Protein 2A08 (pdb70)

Organism: Saccharomyces cerevisiae (strain ATCC 204508 / S288c) (NCBI:txid559292)

Foldseek 3Di:
DFWKWFFCAFDCQPDPFGDGDGGGFIWTFPADDPDQADWTWTDGPHDIGTDRNVRIGID/DKKFFQAFDCQPDPFGDGDHHGWIWAFPFDDPDQQDWGWTDTPHDIGIDRSVRIGGD

Radius of gyration: 14.06 Å; Cα contacts (8 Å, |Δi|>4): 293; chains: 2; bounding box: 42×25×24 Å

Secondary structure (DSSP, 8-state):
---EEEESS-B---STTBPPB-TT-EEEEEE--S-TTSEEEEEETTEEEEEEGGGEEE-/-EEEESS-B---STTBPPB-TT-EEEEEE--S-TTSEEEEEETTEEEEEEGGGEEE-

Nearest PDB structures (foldseek):
  2a08-assembly1_A  TM=1.017E+00  e=2.677E-10  Saccharomyces cerevisiae
  2a08-assembly2_B  TM=9.902E-01  e=2.282E-08  Saccharomyces cerevisiae
  1oot-assembly1_A  TM=9.936E-01  e=1.336E-07  Saccharomyces cerevisiae
  1ssh-assembly1_A  TM=9.783E-01  e=2.802E-07  Saccharomyces cerevisiae
  2d8h-assembly1_A  TM=9.657E-01  e=4.844E-06  Homo sapiens

Structure (mmCIF, N/CA/C/O backbone):
data_2A08
#
_entry.id   2A08
#
_cell.length_a   66.830
_cell.length_b   66.830
_cell.length_c   52.680
_cell.angle_alpha   90.00
_cell.angle_beta   90.00
_cell.angle_gamma   120.00
#
_symmetry.space_group_name_H-M   'P 64'
#
loop_
_entity.id
_entity.type
_entity.pdbx_description
1 polymer 'Hypothetical 41.8 kDa protein in SPO13-ARG4 intergenic region'
2 water water
#
loop_
_atom_site.group_PDB
_atom_site.id
_atom_site.type_symbol
_atom_site.label_atom_id
_atom_site.label_alt_id
_atom_site.label_comp_id
_atom_site.label_asym_id
_atom_site.label_entity_id
_atom_site.label_seq_id
_atom_site.pdbx_PDB_ins_code
_atom_site.Cartn_x
_atom_site.Cartn_y
_atom_site.Cartn_z
_atom_site.occupancy
_atom_site.B_iso_or_equiv
_atom_site.auth_seq_id
_atom_site.auth_comp_id
_atom_site.auth_asym_id
_atom_site.auth_atom_id
_atom_site.pdbx_PDB_model_num
ATOM 1 N N . ALA A 1 2 ? 20.360 27.790 -13.196 1.00 25.27 4 ALA A N 1
ATOM 2 C CA . ALA A 1 2 ? 20.337 26.313 -13.046 1.00 23.01 4 ALA A CA 1
ATOM 3 C C . ALA A 1 2 ? 20.625 25.955 -11.594 1.00 20.52 4 ALA A C 1
ATOM 4 O O . ALA A 1 2 ? 20.761 26.853 -10.736 1.00 22.35 4 ALA A O 1
ATOM 6 N N . MET A 1 3 ? 20.706 24.659 -11.295 1.00 17.30 5 MET A N 1
ATOM 7 C CA . MET A 1 3 ? 20.964 24.237 -9.916 1.00 15.76 5 MET A CA 1
ATOM 8 C C . MET A 1 3 ? 22.363 24.636 -9.405 1.00 11.90 5 MET A C 1
ATOM 9 O O . MET A 1 3 ? 23.362 24.633 -10.159 1.00 11.43 5 MET A O 1
ATOM 14 N N . ALA A 1 4 ? 22.416 24.949 -8.119 1.00 9.34 6 ALA A N 1
ATOM 15 C CA . ALA A 1 4 ? 23.666 25.145 -7.421 1.00 8.97 6 ALA A CA 1
ATOM 16 C C . ALA A 1 4 ? 24.459 23.859 -7.396 1.00 10.35 6 ALA A C 1
ATOM 17 O O . ALA A 1 4 ? 23.903 22.758 -7.409 1.00 9.06 6 ALA A O 1
ATOM 19 N N . THR A 1 5 ? 25.774 24.028 -7.399 1.00 8.96 7 THR A N 1
ATOM 20 C CA . THR A 1 5 ? 26.702 22.922 -7.238 1.00 8.20 7 THR A CA 1
ATOM 21 C C . THR A 1 5 ? 27.740 23.331 -6.207 1.00 7.75 7 THR A C 1
ATOM 22 O O . THR A 1 5 ? 27.982 24.509 -5.973 1.00 8.35 7 THR A O 1
ATOM 26 N N . ALA A 1 6 ? 28.364 22.319 -5.619 1.00 7.79 8 ALA A N 1
ATOM 27 C CA . ALA A 1 6 ? 29.315 22.487 -4.539 1.00 9.75 8 ALA A CA 1
ATOM 28 C C . ALA A 1 6 ? 30.404 21.442 -4.610 1.00 9.85 8 ALA A C 1
ATOM 29 O O . ALA A 1 6 ? 30.187 20.302 -5.027 1.00 12.26 8 ALA A O 1
ATOM 31 N N . VAL A 1 7 ? 31.592 21.810 -4.145 1.00 6.81 9 VAL A N 1
ATOM 32 C CA . VAL A 1 7 ? 32.718 20.900 -4.091 1.00 9.38 9 VAL A CA 1
ATOM 33 C C . VAL A 1 7 ? 32.828 20.372 -2.686 1.00 8.17 9 VAL A C 1
ATOM 34 O O . VAL A 1 7 ? 32.750 21.134 -1.724 1.00 8.89 9 VAL A O 1
ATOM 38 N N . ALA A 1 8 ? 32.956 19.050 -2.567 1.00 9.11 10 ALA A N 1
ATOM 39 C CA . ALA A 1 8 ? 33.146 18.404 -1.269 1.00 8.61 10 ALA A CA 1
ATOM 40 C C . ALA A 1 8 ? 34.527 18.734 -0.705 1.00 10.09 10 ALA A C 1
ATOM 41 O O . ALA A 1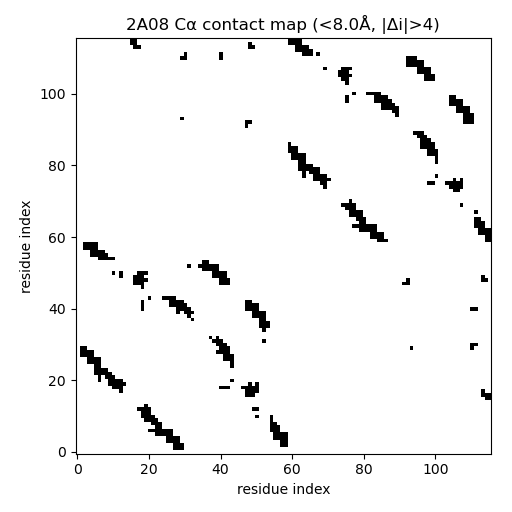 8 ? 35.578 18.536 -1.340 1.00 9.66 10 ALA A O 1
ATOM 43 N N . LEU A 1 9 ? 34.510 19.228 0.518 1.00 8.66 11 LEU A N 1
ATOM 44 C CA . LEU A 1 9 ? 35.730 19.563 1.242 1.00 9.41 11 LEU A CA 1
ATOM 45 C C . LEU A 1 9 ? 36.269 18.360 2.039 1.00 9.10 11 LEU A C 1
ATOM 46 O O . LEU A 1 9 ? 37.438 18.347 2.408 1.00 9.73 11 LEU A O 1
ATOM 51 N N . TYR A 1 10 ? 35.401 17.395 2.332 1.00 9.05 12 TYR A N 1
ATOM 52 C CA . TYR A 1 10 ? 35.730 16.200 3.135 1.00 9.21 12 TYR A CA 1
ATOM 53 C C . TYR A 1 10 ? 34.979 14.995 2.571 1.00 9.56 12 TYR A C 1
ATOM 54 O O . TYR A 1 10 ? 33.996 15.156 1.858 1.00 10.36 12 TYR A O 1
ATOM 63 N N . ASN A 1 11 ? 35.414 13.799 2.912 1.00 10.71 13 ASN A N 1
ATOM 64 C CA . ASN A 1 11 ? 34.618 12.609 2.665 1.00 10.45 13 ASN A CA 1
ATOM 65 C C . ASN A 1 11 ? 33.409 12.617 3.600 1.00 10.11 13 ASN A C 1
ATOM 66 O O . ASN A 1 11 ? 33.453 13.185 4.713 1.00 9.12 13 ASN A O 1
ATOM 71 N N . PHE A 1 12 ? 32.341 11.959 3.167 1.00 8.87 14 PHE A N 1
ATOM 72 C CA . PHE A 1 12 ? 31.194 11.670 4.022 1.00 8.57 14 PHE A CA 1
ATOM 73 C C . PHE A 1 12 ? 30.697 10.276 3.680 1.00 8.77 14 PHE A C 1
ATOM 74 O O . PHE A 1 12 ? 30.352 9.997 2.514 1.00 10.08 14 PHE A O 1
ATOM 82 N N . ALA A 1 13 ? 30.642 9.396 4.662 1.00 7.19 15 ALA A N 1
ATOM 83 C CA . ALA A 1 13 ? 30.281 8.003 4.419 1.00 9.35 15 ALA A CA 1
ATOM 84 C C . ALA A 1 13 ? 28.790 7.774 4.128 1.00 10.51 15 ALA A C 1
ATOM 85 O O . ALA A 1 13 ? 28.415 6.717 3.583 1.00 10.32 15 ALA A O 1
ATOM 87 N N . GLY A 1 14 ? 27.935 8.732 4.487 1.00 9.75 16 GLY A N 1
ATOM 88 C CA . GLY A 1 14 ? 26.510 8.600 4.195 1.00 11.16 16 GLY A CA 1
ATOM 89 C C . GLY A 1 14 ? 25.913 7.283 4.747 1.00 9.74 16 GLY A C 1
ATOM 90 O O . GLY A 1 14 ? 25.147 6.590 4.058 1.00 11.70 16 GLY A O 1
ATOM 91 N N . GLU A 1 15 ? 26.213 6.966 6.004 1.00 9.59 17 GLU A N 1
ATOM 92 C CA . GLU A 1 15 ? 25.924 5.677 6.591 1.00 11.21 17 GLU A CA 1
ATOM 93 C C . GLU A 1 15 ? 24.497 5.408 7.102 1.00 9.42 17 GLU A C 1
ATOM 94 O O . GLU A 1 15 ? 24.163 4.263 7.392 1.00 11.41 17 GLU A O 1
ATOM 100 N N . GLN A 1 16 ? 23.675 6.456 7.219 1.00 7.33 18 GLN A N 1
ATOM 101 C CA . GLN A 1 16 ? 22.288 6.326 7.723 1.00 6.64 18 GLN A CA 1
ATOM 102 C C . GLN A 1 16 ? 21.341 6.393 6.525 1.00 7.70 18 GLN A C 1
ATOM 103 O O . GLN A 1 16 ? 21.725 6.861 5.448 1.00 7.11 18 GLN A O 1
ATOM 109 N N . PRO A 1 17 ? 20.106 5.936 6.698 1.00 7.19 19 PRO A N 1
ATOM 110 C CA . PRO A 1 17 ? 19.136 6.018 5.608 1.00 7.33 19 PRO A CA 1
ATOM 111 C C . PRO A 1 17 ? 19.020 7.404 5.021 1.00 7.65 19 PRO A C 1
ATOM 112 O O . PRO A 1 17 ? 19.040 8.418 5.729 1.00 7.73 19 PRO A O 1
ATOM 116 N N . GLY A 1 18 ? 18.854 7.462 3.701 1.00 7.30 20 GLY A N 1
ATOM 117 C CA . GLY A 1 18 ? 18.622 8.733 3.071 1.00 7.69 20 GLY A CA 1
ATOM 118 C C . GLY A 1 18 ? 19.825 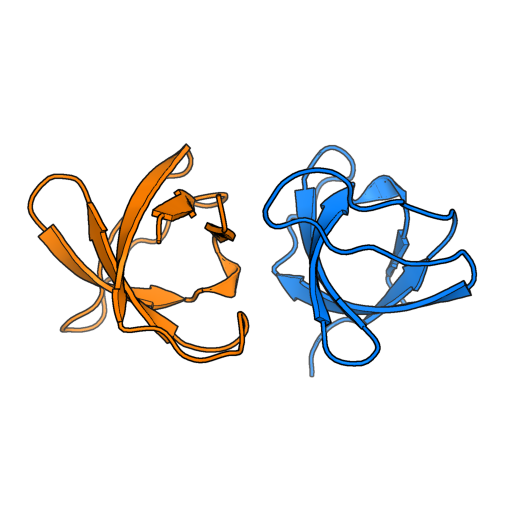9.606 2.894 1.00 8.77 20 GLY A C 1
ATOM 119 O O . GLY A 1 18 ? 19.688 10.713 2.405 1.00 9.59 20 GLY A O 1
ATOM 120 N N . ASP A 1 19 ? 21.006 9.144 3.296 1.00 8.14 21 ASP A N 1
ATOM 121 C CA . ASP A 1 19 ? 22.207 9.953 3.190 1.00 8.24 21 ASP A CA 1
ATOM 122 C C . ASP A 1 19 ? 22.856 9.838 1.817 1.00 8.90 21 ASP A C 1
ATOM 123 O O . ASP A 1 19 ? 22.736 8.794 1.146 1.00 10.03 21 ASP A O 1
ATOM 128 N N . LEU A 1 20 ? 23.558 10.910 1.438 1.00 9.56 22 LEU A N 1
ATOM 129 C CA . LEU A 1 20 ? 24.423 10.899 0.257 1.00 9.40 22 LEU A CA 1
ATOM 130 C C . LEU A 1 20 ? 25.874 10.718 0.647 1.00 10.70 22 LEU A C 1
ATOM 131 O O . LEU A 1 20 ? 26.426 11.516 1.413 1.00 13.28 22 LEU A O 1
ATOM 136 N N . ALA A 1 21 ? 26.501 9.679 0.137 1.00 8.86 23 ALA A N 1
ATOM 137 C CA . ALA A 1 21 ? 27.920 9.441 0.341 1.00 8.50 23 ALA A CA 1
ATOM 138 C C . ALA A 1 21 ? 28.699 10.170 -0.724 1.00 8.99 23 ALA A C 1
ATOM 139 O O . ALA A 1 21 ? 28.268 10.240 -1.878 1.00 10.20 23 ALA A O 1
ATOM 141 N N . PHE A 1 22 ? 29.853 10.693 -0.357 1.00 8.94 24 PHE A N 1
ATOM 142 C CA . PHE A 1 22 ? 30.758 11.301 -1.334 1.00 9.47 24 PHE A CA 1
ATOM 143 C C . PHE A 1 22 ? 32.181 11.340 -0.807 1.00 9.14 24 PHE A C 1
ATOM 144 O O . PHE A 1 22 ? 32.418 11.030 0.377 1.00 8.85 24 PHE A O 1
ATOM 152 N N . LYS A 1 23 ? 33.113 11.666 -1.704 1.00 9.13 25 LYS A N 1
ATOM 153 C CA . LYS A 1 23 ? 34.536 11.823 -1.401 1.00 9.32 25 LYS A CA 1
ATOM 154 C C . LYS A 1 23 ? 34.965 13.260 -1.604 1.00 9.77 25 LYS A C 1
ATOM 155 O O . LYS A 1 23 ? 34.410 13.973 -2.449 1.00 8.92 25 LYS A O 1
ATOM 161 N N . LYS A 1 24 ? 35.953 13.686 -0.815 1.00 8.19 26 LYS A N 1
ATOM 162 C CA . LYS A 1 24 ? 36.617 14.986 -1.006 1.00 9.70 26 LYS A CA 1
ATOM 163 C C . LYS A 1 24 ? 36.885 15.243 -2.491 1.00 8.59 26 LYS A C 1
ATOM 164 O O . LYS A 1 24 ? 37.410 14.376 -3.177 1.00 9.32 26 LYS A O 1
ATOM 170 N N . GLY A 1 25 ? 36.435 16.398 -2.985 1.00 8.75 27 GLY A N 1
ATOM 171 C CA . GLY A 1 25 ? 36.709 16.827 -4.352 1.00 10.67 27 GLY A CA 1
ATOM 172 C C . GLY A 1 25 ? 35.567 16.492 -5.302 1.00 11.43 27 GLY A C 1
ATOM 173 O O . GLY A 1 25 ? 35.526 17.009 -6.411 1.00 11.83 27 GLY A O 1
ATOM 174 N N . ASP A 1 26 ? 34.627 15.637 -4.882 1.00 8.75 28 ASP A N 1
ATOM 175 C CA . ASP A 1 26 ? 33.442 15.382 -5.713 1.00 7.73 28 ASP A CA 1
ATOM 176 C C . ASP A 1 26 ? 32.622 16.662 -5.873 1.00 7.17 28 ASP A C 1
ATOM 177 O O . ASP A 1 26 ? 3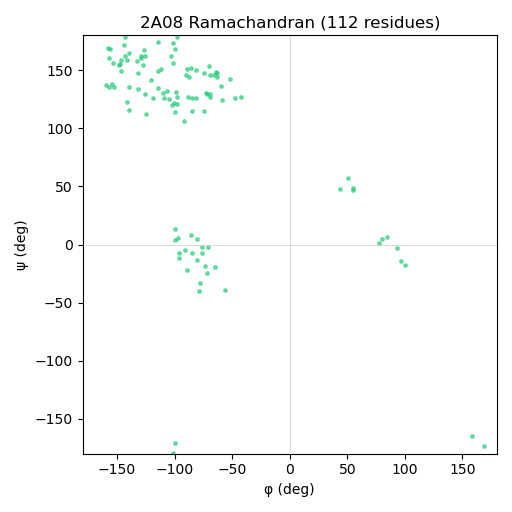2.571 17.508 -4.981 1.00 8.26 28 ASP A O 1
ATOM 182 N N . VAL A 1 27 ? 31.987 16.795 -7.026 1.00 7.43 29 VAL A N 1
ATOM 183 C CA . VAL A 1 27 ? 31.100 17.910 -7.313 1.00 7.48 29 VAL A CA 1
ATOM 184 C C . VAL A 1 27 ? 29.659 17.428 -7.098 1.00 7.93 29 VAL A C 1
ATOM 185 O O . VAL A 1 27 ? 29.168 16.555 -7.807 1.00 9.18 29 VAL A O 1
ATOM 189 N N . ILE A 1 28 ? 29.013 18.012 -6.090 1.00 8.51 30 ILE A N 1
ATOM 190 C CA . ILE A 1 28 ? 27.659 17.670 -5.634 1.00 9.20 30 ILE A CA 1
ATOM 191 C C . ILE A 1 28 ? 26.677 18.681 -6.258 1.00 11.10 30 ILE A C 1
ATOM 192 O O . ILE A 1 28 ? 26.854 19.878 -6.132 1.00 9.94 30 ILE A O 1
ATOM 197 N N . THR A 1 29 ? 25.651 18.173 -6.923 1.00 10.37 31 THR A N 1
ATOM 198 C CA . THR A 1 29 ? 24.566 18.996 -7.394 1.00 9.65 31 THR A CA 1
ATOM 199 C C . THR A 1 29 ? 23.627 19.209 -6.219 1.00 11.40 31 THR A C 1
ATOM 200 O O . THR A 1 29 ? 23.224 18.236 -5.596 1.00 10.21 31 THR A O 1
ATOM 204 N N . ILE A 1 30 ? 23.306 20.453 -5.888 1.00 9.91 32 ILE A N 1
ATOM 205 C CA . ILE A 1 30 ? 22.409 20.750 -4.803 1.00 8.41 32 ILE A CA 1
ATOM 206 C C . ILE A 1 30 ? 20.952 20.702 -5.273 1.00 8.75 32 ILE A C 1
ATOM 207 O O . ILE A 1 30 ? 20.546 21.488 -6.119 1.00 12.23 32 ILE A O 1
ATOM 212 N N . LEU A 1 31 ? 20.198 19.748 -4.748 1.00 6.91 33 LEU A N 1
ATOM 213 C CA . LEU A 1 31 ? 18.763 19.642 -5.023 1.00 8.93 33 LEU A CA 1
ATOM 214 C C . LEU A 1 31 ? 17.970 20.649 -4.177 1.00 8.84 33 LEU A C 1
ATOM 215 O O . LEU A 1 31 ? 17.033 21.284 -4.675 1.00 10.97 33 LEU A O 1
ATOM 220 N N . LYS A 1 32 ? 18.378 20.801 -2.916 1.00 9.66 34 LYS A N 1
ATOM 221 C CA . LYS A 1 32 ? 17.771 21.779 -2.010 1.00 8.33 34 LYS A CA 1
ATOM 222 C C . LYS A 1 32 ? 18.729 22.073 -0.881 1.00 9.76 34 LYS A C 1
ATOM 223 O O . LYS A 1 32 ? 19.352 21.173 -0.356 1.00 9.66 34 LYS A O 1
ATOM 229 N N . LYS A 1 33 ? 18.857 23.351 -0.516 1.00 8.80 35 LYS A N 1
ATOM 230 C CA . LYS A 1 33 ? 19.669 23.752 0.628 1.00 9.63 35 LYS A CA 1
ATOM 231 C C . LYS A 1 33 ? 18.951 24.835 1.391 1.00 9.54 35 LYS A C 1
ATOM 232 O O . LYS A 1 33 ? 18.043 25.479 0.880 1.00 10.88 35 LYS A O 1
ATOM 238 N N . SER A 1 34 ? 19.421 25.053 2.614 1.00 9.08 36 SER A N 1
ATOM 239 C CA . SER A 1 34 ? 19.010 26.142 3.478 1.00 8.18 36 SER A CA 1
ATOM 240 C C . SER A 1 34 ? 20.100 27.192 3.339 1.00 7.43 36 SER A C 1
ATOM 241 O O . SER A 1 34 ? 20.987 27.069 2.511 1.00 8.94 36 SER A O 1
ATOM 244 N N . ASP A 1 35 ? 20.016 28.199 4.190 1.00 10.13 37 ASP A N 1
ATOM 245 C CA . ASP A 1 35 ? 21.008 29.261 4.261 1.00 10.35 37 ASP A CA 1
ATOM 246 C C . ASP A 1 35 ? 22.049 29.048 5.367 1.00 9.62 37 ASP A C 1
ATOM 247 O O . ASP A 1 35 ? 22.849 29.949 5.630 1.00 10.79 37 ASP A O 1
ATOM 252 N N . SER A 1 36 ? 22.012 27.901 6.038 1.00 10.04 38 SER A N 1
ATOM 253 C CA . SER A 1 36 ? 22.818 27.649 7.239 1.00 9.42 38 SER A CA 1
ATOM 254 C C . SER A 1 36 ? 23.758 26.458 7.102 1.00 9.97 38 SER A C 1
ATOM 255 O O . SER A 1 36 ? 23.424 25.410 6.556 1.00 10.27 38 SER A O 1
ATOM 258 N N . GLN A 1 37 ? 24.937 26.641 7.673 1.00 9.87 39 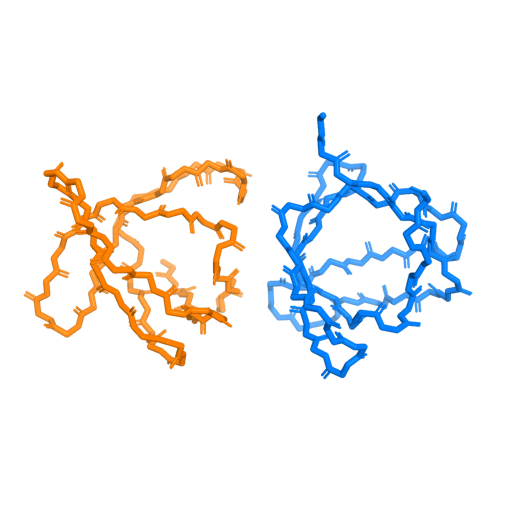GLN A N 1
ATOM 259 C CA . GLN A 1 37 ? 25.988 25.621 7.688 1.00 10.99 39 GLN A CA 1
ATOM 260 C C . GLN A 1 37 ? 25.740 24.495 8.689 1.00 10.76 39 GLN A C 1
ATOM 261 O O . GLN A 1 37 ? 26.459 23.497 8.694 1.00 11.01 39 GLN A O 1
ATOM 267 N N . ASN A 1 38 ? 24.714 24.643 9.522 1.00 11.10 40 ASN A N 1
ATOM 268 C CA . ASN A 1 38 ? 24.434 23.693 10.586 1.00 11.80 40 ASN A CA 1
ATOM 269 C C . ASN A 1 38 ? 23.334 22.731 10.201 1.00 12.85 40 ASN A C 1
ATOM 270 O O . ASN A 1 38 ? 22.907 21.913 11.020 1.00 15.85 40 ASN A O 1
ATOM 275 N N . ASP A 1 39 ? 22.858 22.842 8.965 1.00 9.62 41 ASP A N 1
ATOM 276 C CA . ASP A 1 39 ? 21.745 22.054 8.491 1.00 10.51 41 ASP A CA 1
ATOM 277 C C . ASP A 1 39 ? 22.169 20.878 7.621 1.00 10.95 41 ASP A C 1
ATOM 278 O O . ASP A 1 39 ? 23.328 20.756 7.229 1.00 9.67 41 ASP A O 1
ATOM 283 N N . TRP A 1 40 ? 21.188 20.058 7.276 1.00 9.56 42 TRP A N 1
ATOM 284 C CA . TRP A 1 40 ? 21.372 18.946 6.351 1.00 10.83 42 TRP A CA 1
ATOM 285 C C . TRP A 1 40 ? 20.819 19.348 5.010 1.00 10.04 42 TRP A C 1
ATOM 286 O O . TRP A 1 40 ? 19.645 19.598 4.914 1.00 11.35 42 TRP A O 1
ATOM 297 N N . TRP A 1 41 ? 21.658 19.348 3.980 1.00 10.91 43 TRP A N 1
ATOM 298 C CA . TRP A 1 41 ? 21.264 19.747 2.639 1.00 10.12 43 TRP A CA 1
ATOM 299 C C . TRP A 1 41 ? 21.003 18.508 1.800 1.00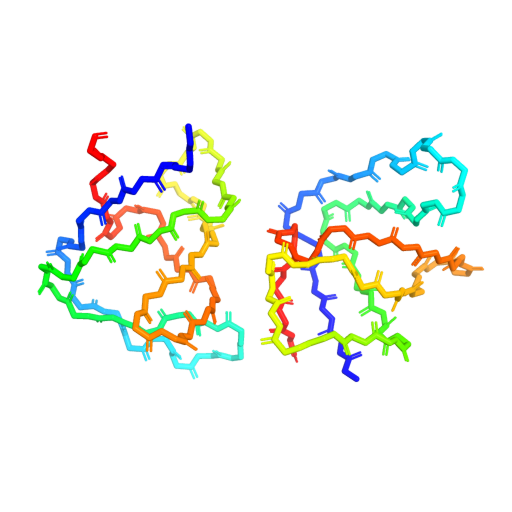 10.69 43 TRP A C 1
ATOM 300 O O . TRP A 1 41 ? 21.400 17.429 2.215 1.00 10.96 43 TRP A O 1
ATOM 311 N N . THR A 1 42 ? 20.405 18.675 0.627 1.00 10.12 44 THR A N 1
ATOM 312 C CA . THR A 1 42 ? 20.043 17.561 -0.246 1.00 10.30 44 THR A CA 1
ATOM 313 C C . THR A 1 42 ? 20.767 17.659 -1.571 1.00 10.46 44 THR A C 1
ATOM 314 O O . THR A 1 42 ? 20.685 18.667 -2.256 1.00 10.68 44 THR A O 1
ATOM 318 N N . GLY A 1 43 ? 21.465 16.589 -1.953 1.00 9.26 45 GLY A N 1
ATOM 319 C CA . GLY A 1 43 ? 22.262 16.606 -3.169 1.00 9.12 45 GLY A CA 1
ATOM 320 C C . GLY A 1 43 ? 22.274 15.331 -3.953 1.00 8.83 45 GLY A C 1
ATOM 321 O O . GLY A 1 43 ? 21.661 14.322 -3.595 1.00 9.63 45 GLY A O 1
ATOM 322 N N . ARG A 1 44 ? 22.986 15.412 -5.072 1.00 8.45 46 ARG A N 1
A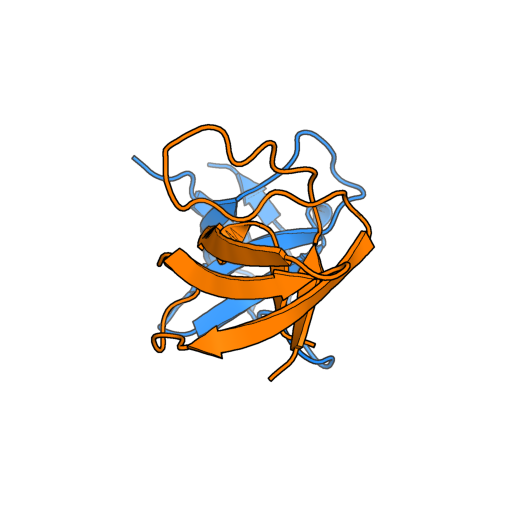TOM 323 C CA . ARG A 1 44 ? 23.112 14.321 -6.042 1.00 10.19 46 ARG A CA 1
ATOM 324 C C . ARG A 1 44 ? 24.554 14.271 -6.531 1.00 9.44 46 ARG A C 1
ATOM 325 O O . ARG A 1 44 ? 25.095 15.303 -6.858 1.00 9.93 46 ARG A O 1
ATOM 333 N N . THR A 1 45 ? 25.174 13.104 -6.623 1.00 10.20 47 THR A N 1
ATOM 334 C CA . THR A 1 45 ? 26.459 12.999 -7.315 1.00 12.51 47 THR A CA 1
ATOM 335 C C . THR A 1 45 ? 26.628 11.567 -7.828 1.00 12.61 47 THR A C 1
ATOM 336 O O . THR A 1 45 ? 26.236 10.639 -7.150 1.00 13.63 47 THR A O 1
ATOM 340 N N . ASN A 1 46 ? 27.126 11.449 -9.053 1.00 14.80 48 ASN A N 1
ATOM 341 C CA . ASN A 1 46 ? 27.329 10.164 -9.742 1.00 17.06 48 ASN A CA 1
ATOM 342 C C . ASN A 1 46 ? 26.139 9.171 -9.585 1.00 18.43 48 ASN A C 1
ATOM 343 O O . ASN A 1 46 ? 26.327 7.992 -9.265 1.00 21.74 48 ASN A O 1
ATOM 352 N N . GLY A 1 47 ? 24.920 9.674 -9.802 1.00 17.78 49 GLY A N 1
ATOM 353 C CA . GLY A 1 47 ? 23.716 8.860 -9.881 1.00 18.59 49 GLY A CA 1
ATOM 354 C C . GLY A 1 47 ? 23.012 8.482 -8.585 1.00 18.28 49 GLY A C 1
ATOM 355 O O . GLY A 1 47 ? 22.049 7.699 -8.588 1.00 18.08 49 GLY A O 1
ATOM 356 N N . LYS A 1 48 ? 23.483 9.037 -7.473 1.00 15.77 50 LYS A N 1
ATOM 357 C CA . LYS A 1 48 ? 22.807 8.836 -6.204 1.00 16.65 50 LYS A CA 1
ATOM 358 C C . LYS A 1 48 ? 22.483 10.145 -5.542 1.00 15.72 50 LYS A C 1
ATOM 359 O O . LYS A 1 48 ? 23.039 11.166 -5.890 1.00 13.63 50 LYS A O 1
ATOM 365 N N . GLU A 1 49 ? 21.559 10.085 -4.590 1.00 13.75 51 GLU A N 1
ATOM 366 C CA . GLU A 1 49 ? 21.036 11.269 -3.954 1.00 13.75 51 GLU A CA 1
ATOM 367 C C . GLU A 1 49 ? 20.811 11.040 -2.496 1.00 13.09 51 GLU A C 1
ATOM 368 O O . GLU A 1 49 ? 20.692 9.898 -2.045 1.00 14.41 51 GLU A O 1
ATOM 374 N N . GLY A 1 50 ? 20.758 12.133 -1.758 1.00 10.48 52 GLY A N 1
ATOM 375 C CA . GLY A 1 50 ? 20.405 12.057 -0.364 1.00 10.76 52 GLY A CA 1
ATOM 376 C C . GLY A 1 50 ? 20.901 13.270 0.391 1.00 9.66 52 GLY A C 1
ATOM 377 O O . GLY A 1 50 ? 21.333 14.273 -0.204 1.00 10.23 52 GLY A O 1
ATOM 378 N N . ILE A 1 51 ? 20.919 13.170 1.708 1.00 9.47 53 ILE A N 1
ATOM 379 C CA . ILE A 1 51 ? 21.244 14.304 2.559 1.00 9.39 53 ILE A CA 1
ATOM 380 C C . ILE A 1 51 ? 22.677 14.226 3.067 1.00 9.21 53 ILE A C 1
ATOM 381 O O . ILE A 1 51 ? 23.271 13.128 3.114 1.00 8.59 53 ILE A O 1
ATOM 386 N N . PHE A 1 52 ? 23.233 15.380 3.413 1.00 9.39 54 PHE A N 1
ATOM 387 C CA . PHE A 1 52 ? 24.598 15.486 3.933 1.00 8.19 54 PHE A CA 1
ATOM 388 C C . PHE A 1 52 ? 24.762 16.754 4.744 1.00 9.32 54 PHE A C 1
ATOM 389 O O . PHE A 1 52 ? 23.956 17.684 4.618 1.00 10.35 54 PHE A O 1
ATOM 397 N N . PRO A 1 53 ? 25.778 16.833 5.598 1.00 8.36 55 PRO A N 1
ATOM 398 C CA . PRO A 1 53 ? 25.969 18.054 6.377 1.00 9.43 55 PRO A CA 1
ATOM 399 C C . PRO A 1 53 ? 26.489 19.219 5.518 1.00 10.03 55 PRO A C 1
ATOM 400 O O . PRO A 1 53 ? 27.492 19.071 4.812 1.00 9.77 55 PRO A O 1
ATOM 404 N N . ALA A 1 54 ? 25.827 20.370 5.639 1.00 9.65 56 ALA A N 1
ATOM 405 C CA . ALA A 1 54 ? 26.133 21.528 4.778 1.00 8.69 56 ALA A CA 1
ATOM 406 C C . ALA A 1 54 ? 27.593 21.960 4.827 1.00 10.17 56 ALA A C 1
ATOM 407 O O . ALA A 1 54 ? 28.137 22.363 3.804 1.00 9.84 56 ALA A O 1
ATOM 409 N N . ASN A 1 55 ? 28.222 21.925 6.002 1.00 9.79 57 ASN A N 1
ATOM 410 C CA . ASN A 1 55 ? 29.590 22.374 6.159 1.00 7.88 57 ASN A CA 1
ATOM 411 C C . ASN A 1 55 ? 30.651 21.468 5.517 1.00 7.03 57 ASN A C 1
ATOM 412 O O . ASN A 1 55 ? 31.827 21.791 5.531 1.00 9.68 57 ASN A O 1
ATOM 417 N N . TYR A 1 56 ? 30.225 20.353 4.930 1.00 8.05 58 TYR A N 1
ATOM 418 C CA . TYR A 1 56 ? 31.160 19.456 4.240 1.00 8.44 58 TYR A CA 1
ATOM 419 C C . TYR A 1 56 ? 31.437 19.875 2.797 1.00 10.09 58 TYR A C 1
ATOM 420 O O . TYR A 1 56 ? 32.265 19.239 2.127 1.00 9.08 58 TYR A O 1
ATOM 429 N N . VAL A 1 57 ? 30.704 20.872 2.311 1.00 8.72 59 VAL A N 1
ATOM 430 C CA . VAL A 1 57 ? 30.846 21.330 0.926 1.00 9.61 59 VAL A CA 1
ATOM 431 C C . VAL A 1 57 ? 31.041 22.837 0.853 1.00 10.02 59 VAL A C 1
ATOM 432 O O . VAL A 1 57 ? 30.738 23.565 1.786 1.00 9.59 59 VAL A O 1
ATOM 436 N N . ARG A 1 58 ? 31.533 23.299 -0.291 1.00 9.88 60 ARG A N 1
ATOM 437 C CA . ARG A 1 58 ? 31.670 24.724 -0.586 1.00 9.34 60 ARG A CA 1
ATOM 438 C C . ARG A 1 58 ? 30.928 24.988 -1.897 1.00 8.49 60 ARG A C 1
ATOM 439 O O . ARG A 1 58 ? 31.350 24.511 -2.955 1.00 8.94 60 ARG A O 1
ATOM 454 N N . VAL A 1 59 ? 29.831 25.722 -1.822 1.00 8.94 61 VAL A N 1
ATOM 455 C CA . VAL A 1 59 ? 29.071 26.110 -3.012 1.00 9.28 61 VAL A CA 1
ATOM 456 C C . VAL A 1 59 ? 29.961 26.936 -3.963 1.00 8.77 61 VAL A C 1
ATOM 457 O O . VAL A 1 59 ? 30.713 27.803 -3.542 1.00 7.89 61 VAL A O 1
ATOM 461 N N . SER A 1 60 ? 29.867 26.610 -5.257 1.00 7.37 62 SER A N 1
ATOM 462 C CA . SER A 1 60 ? 30.633 27.288 -6.288 1.00 7.23 62 SER A CA 1
ATOM 463 C C . SER A 1 60 ? 29.952 28.555 -6.808 1.00 8.93 62 SER A C 1
ATOM 464 O O . SER A 1 60 ? 28.777 28.530 -7.219 1.00 9.70 62 SER A O 1
ATOM 468 N N . ALA B 1 4 ? 7.582 2.994 1.651 1.00 17.37 6 ALA B N 1
ATOM 469 C CA . ALA B 1 4 ? 8.671 3.830 2.224 1.00 15.89 6 ALA B CA 1
ATOM 470 C C . ALA B 1 4 ? 8.118 5.017 3.041 1.00 15.70 6 ALA B C 1
ATOM 471 O O . ALA B 1 4 ? 6.933 5.378 2.943 1.00 15.16 6 ALA B O 1
ATOM 473 N N . THR B 1 5 ? 8.993 5.600 3.857 1.00 13.28 7 THR B N 1
ATOM 474 C CA . THR B 1 5 ? 8.696 6.795 4.634 1.00 12.67 7 THR B CA 1
ATOM 475 C C . THR B 1 5 ? 9.794 7.821 4.414 1.00 10.57 7 THR B C 1
ATOM 476 O O . THR B 1 5 ? 10.894 7.482 3.980 1.00 13.36 7 THR B O 1
ATOM 480 N N . ALA B 1 6 ? 9.461 9.067 4.729 1.00 10.69 8 ALA B N 1
ATOM 481 C CA . ALA B 1 6 ? 10.386 10.185 4.652 1.00 10.15 8 ALA B CA 1
ATOM 482 C C . ALA B 1 6 ? 10.059 11.217 5.733 1.00 10.21 8 ALA B C 1
ATOM 483 O O . ALA B 1 6 ? 8.915 11.293 6.234 1.00 10.58 8 ALA B O 1
ATOM 485 N N . VAL B 1 7 ? 11.060 11.992 6.132 1.00 10.04 9 VAL B N 1
ATOM 486 C CA . VAL B 1 7 ? 10.819 13.051 7.106 1.00 9.46 9 VAL B CA 1
ATOM 487 C C . VAL B 1 7 ? 11.052 14.406 6.419 1.00 10.30 9 VAL B C 1
ATOM 488 O O . VAL B 1 7 ? 12.053 14.581 5.688 1.00 7.91 9 VAL B O 1
ATOM 492 N N . ALA B 1 8 ? 10.135 15.351 6.631 1.00 8.30 10 ALA B N 1
ATOM 493 C CA . ALA B 1 8 ? 10.264 16.686 6.065 1.00 8.41 10 ALA B CA 1
ATOM 494 C C . ALA B 1 8 ? 11.399 17.455 6.718 1.00 11.30 10 ALA B C 1
ATOM 495 O O . ALA B 1 8 ? 11.479 17.543 7.938 1.00 11.46 10 ALA B O 1
ATOM 497 N N . LEU B 1 9 ? 12.273 18.020 5.895 1.00 9.59 11 LEU B N 1
ATOM 498 C CA . LEU B 1 9 ? 13.335 18.892 6.383 1.00 9.17 11 LEU B CA 1
ATOM 499 C C . LEU B 1 9 ? 12.980 20.381 6.312 1.00 7.97 11 LEU B C 1
ATOM 500 O O . LEU B 1 9 ? 13.733 21.240 6.788 1.00 9.86 11 LEU B O 1
ATOM 505 N N . TYR B 1 10 ? 11.849 20.694 5.692 1.00 8.04 12 TYR B N 1
ATOM 506 C CA . TYR B 1 10 ? 11.376 22.056 5.474 1.00 8.50 12 TYR B CA 1
ATOM 507 C C . TYR B 1 10 ? 9.838 22.006 5.534 1.00 10.13 12 TYR B C 1
ATOM 508 O O . TYR B 1 10 ? 9.246 20.965 5.247 1.00 11.55 12 TYR B O 1
ATOM 517 N N . ASN B 1 11 ? 9.215 23.132 5.872 1.00 10.37 13 ASN B N 1
ATOM 518 C CA . ASN B 1 11 ? 7.772 23.322 5.701 1.00 10.61 13 ASN B CA 1
ATOM 519 C C . ASN B 1 11 ? 7.453 23.416 4.195 1.00 11.38 13 ASN B C 1
ATOM 520 O O . ASN B 1 11 ? 8.245 23.936 3.396 1.00 9.71 13 ASN B O 1
ATOM 525 N N . PHE B 1 12 ? 6.285 22.905 3.797 1.00 10.55 14 PHE B N 1
ATOM 526 C CA . PHE B 1 12 ? 5.791 23.029 2.421 1.00 10.47 14 PHE B CA 1
ATOM 527 C C . PHE B 1 12 ? 4.296 23.321 2.455 1.00 9.92 14 PHE B C 1
ATOM 528 O O . PHE B 1 12 ? 3.506 22.501 2.924 1.00 9.24 14 PHE B O 1
ATOM 536 N N . ALA B 1 13 ? 3.901 24.492 1.971 1.00 9.55 15 ALA B N 1
ATOM 537 C CA . ALA B 1 13 ? 2.520 24.943 2.094 1.00 10.05 15 ALA B CA 1
ATOM 538 C C . ALA B 1 13 ? 1.559 24.175 1.200 1.00 8.15 15 ALA B C 1
ATOM 539 O O . ALA B 1 13 ? 0.361 24.162 1.469 1.00 9.29 15 ALA B O 1
ATOM 541 N N . GLY B 1 14 ? 2.076 23.592 0.108 1.00 8.31 16 GLY B N 1
ATOM 542 C CA . GLY B 1 14 ? 1.269 22.759 -0.795 1.00 9.41 16 GLY B CA 1
ATOM 543 C C . GLY B 1 14 ? -0.034 23.424 -1.257 1.00 9.33 16 GLY B C 1
ATOM 544 O O . GLY B 1 14 ? -1.140 22.891 -1.083 1.00 9.34 16 GLY B O 1
ATOM 545 N N . GLU B 1 15 ? 0.101 24.594 -1.877 1.00 8.31 17 GLU B N 1
ATOM 546 C CA . GLU B 1 15 ? -1.037 25.449 -2.193 1.00 8.46 17 GLU B CA 1
ATOM 547 C C . GLU B 1 15 ? -1.560 25.273 -3.607 1.00 8.25 17 GLU B C 1
ATOM 548 O O . GLU B 1 15 ? -2.662 25.757 -3.929 1.00 11.50 17 GLU B O 1
ATOM 554 N N . GLN B 1 16 ? -0.825 24.571 -4.458 1.00 7.43 18 GLN B N 1
ATOM 555 C CA . GLN B 1 16 ? -1.365 24.297 -5.791 1.00 7.39 18 GLN B CA 1
ATOM 556 C C . GLN B 1 16 ? -2.318 23.093 -5.683 1.00 7.48 18 GLN B C 1
ATOM 557 O O . GLN B 1 16 ? -2.143 22.229 -4.825 1.00 8.46 18 GLN B O 1
ATOM 563 N N . PRO B 1 17 ? -3.333 23.016 -6.522 1.00 7.48 19 PRO B N 1
ATOM 564 C CA . PRO B 1 17 ? -4.340 21.942 -6.380 1.00 8.00 19 PRO B CA 1
ATOM 565 C C . PRO B 1 17 ? -3.749 20.536 -6.459 1.00 7.95 19 PRO B C 1
ATOM 566 O O . PRO B 1 17 ? -3.054 20.214 -7.424 1.00 8.74 19 PRO B O 1
ATOM 570 N N . GLY B 1 18 ? -3.991 19.722 -5.438 1.00 7.52 20 GLY B N 1
ATOM 571 C CA . GLY B 1 18 ? -3.478 18.369 -5.387 1.00 7.76 20 GLY B CA 1
ATOM 572 C C . GLY B 1 18 ? -2.165 18.235 -4.662 1.00 9.09 20 GLY B C 1
ATOM 573 O O . GLY B 1 18 ? -1.702 17.128 -4.552 1.00 8.39 20 GLY B O 1
ATOM 574 N N . ASP B 1 19 ? -1.572 19.326 -4.202 1.00 8.02 21 ASP B N 1
ATOM 575 C CA . ASP B 1 19 ? -0.359 19.241 -3.395 1.00 8.00 21 ASP B CA 1
ATOM 576 C C . ASP B 1 19 ? -0.657 18.758 -1.975 1.00 8.67 21 ASP B C 1
ATOM 577 O O . ASP B 1 19 ? -1.675 19.109 -1.417 1.00 8.72 21 ASP B O 1
ATOM 582 N N . LEU B 1 20 ? 0.296 18.021 -1.392 1.00 9.14 22 LEU B N 1
ATOM 583 C CA . LEU B 1 20 ? 0.320 17.689 0.042 1.00 9.51 22 LEU B CA 1
ATOM 584 C C . LEU B 1 20 ? 1.056 18.801 0.782 1.00 9.23 22 LEU B C 1
ATOM 585 O O . LEU B 1 20 ? 2.201 19.110 0.416 1.00 11.96 22 LEU B O 1
ATOM 590 N N . ALA B 1 21 ? 0.438 19.374 1.815 1.00 8.03 23 ALA B N 1
ATOM 591 C CA . ALA B 1 21 ? 1.069 20.300 2.714 1.00 9.64 23 ALA B CA 1
ATOM 592 C C . ALA B 1 21 ? 1.688 19.529 3.882 1.00 10.07 23 ALA B C 1
ATOM 593 O O . ALA B 1 21 ? 1.117 18.520 4.349 1.00 10.24 23 ALA B O 1
ATOM 595 N N . PHE B 1 22 ? 2.817 20.033 4.377 1.00 9.14 24 PHE B N 1
ATOM 596 C CA . PHE B 1 22 ? 3.425 19.501 5.584 1.00 9.13 24 PHE B CA 1
ATOM 597 C C . PHE B 1 22 ? 4.307 20.519 6.280 1.00 11.27 24 PHE B C 1
ATOM 598 O O . PHE B 1 22 ? 4.612 21.593 5.744 1.00 9.73 24 PHE B O 1
ATOM 606 N N . LYS B 1 23 ? 4.679 20.162 7.508 1.00 10.76 25 LYS B N 1
ATOM 607 C CA . LYS B 1 23 ? 5.586 20.948 8.343 1.00 12.53 25 LYS B CA 1
ATOM 608 C C . LYS B 1 23 ? 6.896 20.213 8.513 1.00 10.82 25 LYS B C 1
ATOM 609 O O . LYS B 1 23 ? 6.913 18.988 8.495 1.00 9.96 25 LYS B O 1
ATOM 617 N N . LYS B 1 24 ? 7.974 20.979 8.700 1.00 12.88 26 LYS B N 1
ATOM 618 C CA . LYS B 1 24 ? 9.300 20.458 9.051 1.00 13.93 26 LYS B CA 1
ATOM 619 C C . LYS B 1 24 ? 9.122 19.463 10.196 1.00 11.66 26 LYS B C 1
ATOM 620 O O . LYS B 1 24 ? 8.475 19.782 11.207 1.00 11.05 26 LYS B O 1
ATOM 626 N N . GLY B 1 25 ? 9.638 18.250 10.011 1.00 11.28 27 GLY B N 1
ATOM 627 C CA . GLY B 1 25 ? 9.616 17.205 11.021 1.00 10.85 27 GLY B CA 1
ATOM 628 C C . GLY B 1 25 ? 8.527 16.159 10.822 1.00 10.44 27 GLY B C 1
ATOM 629 O O . GLY B 1 25 ? 8.556 15.062 11.389 1.00 12.42 27 GLY B O 1
ATOM 630 N N . ASP B 1 26 ? 7.536 16.498 10.006 1.00 10.81 28 ASP B N 1
ATOM 631 C CA . ASP B 1 26 ? 6.464 15.561 9.716 1.00 10.25 28 ASP B CA 1
ATOM 632 C C . ASP B 1 26 ? 6.983 14.327 9.008 1.00 9.69 28 ASP B C 1
ATOM 633 O O . ASP B 1 26 ? 7.889 14.411 8.171 1.00 9.76 28 ASP B O 1
ATOM 638 N N . VAL B 1 27 ? 6.387 13.187 9.316 1.00 10.05 29 VAL B N 1
ATOM 639 C CA . VAL B 1 27 ? 6.696 11.926 8.685 1.00 10.18 29 VAL B CA 1
ATOM 640 C C . VAL B 1 27 ? 5.647 11.679 7.602 1.00 9.40 29 VAL B C 1
ATOM 641 O O . VAL B 1 27 ? 4.425 11.551 7.906 1.00 9.66 29 VAL B O 1
ATOM 645 N N . ILE B 1 28 ? 6.127 11.536 6.375 1.00 9.11 30 ILE B N 1
ATOM 646 C CA . ILE B 1 28 ? 5.301 11.327 5.185 1.00 10.39 30 ILE B CA 1
ATOM 647 C C . ILE B 1 28 ? 5.416 9.851 4.771 1.00 12.70 30 ILE B C 1
ATOM 648 O O . ILE B 1 28 ? 6.527 9.311 4.609 1.00 12.59 30 ILE B O 1
ATOM 653 N N . THR B 1 29 ? 4.268 9.188 4.653 1.00 11.87 31 THR B N 1
ATOM 654 C CA . THR B 1 29 ? 4.201 7.849 4.088 1.00 12.30 31 THR B CA 1
ATOM 655 C C . THR B 1 29 ? 4.118 7.952 2.581 1.00 12.31 31 THR B C 1
ATOM 656 O O . THR B 1 29 ? 3.228 8.622 2.058 1.00 13.19 31 THR B O 1
ATOM 660 N N . ILE B 1 30 ? 5.017 7.271 1.879 1.00 11.40 32 ILE B N 1
ATOM 661 C CA . ILE B 1 30 ? 5.144 7.432 0.433 1.00 12.90 32 ILE B CA 1
ATOM 662 C C . ILE B 1 30 ? 4.287 6.442 -0.328 1.00 12.70 32 ILE B C 1
ATOM 663 O O . ILE B 1 30 ? 4.588 5.244 -0.406 1.00 12.74 32 ILE B O 1
ATOM 668 N N . LEU B 1 31 ? 3.207 6.949 -0.898 1.00 11.34 33 LEU B N 1
ATOM 669 C CA . LEU B 1 31 ? 2.293 6.083 -1.642 1.00 12.24 33 LEU B CA 1
ATOM 670 C C . LEU B 1 31 ? 2.829 5.751 -3.027 1.00 12.05 33 LEU B C 1
ATOM 671 O O . LEU B 1 31 ? 2.613 4.651 -3.523 1.00 13.02 33 LEU B O 1
ATOM 676 N N . LYS B 1 32 ? 3.546 6.697 -3.630 1.00 12.29 34 LYS B N 1
ATOM 677 C CA . LYS B 1 32 ? 4.098 6.522 -4.962 1.00 13.46 34 LYS B CA 1
ATOM 678 C C . LYS B 1 32 ? 5.356 7.372 -5.159 1.00 12.51 34 LYS B C 1
ATOM 679 O O . LYS B 1 32 ? 5.378 8.546 -4.821 1.00 12.51 34 LYS B O 1
ATOM 685 N N . LYS B 1 33 ? 6.388 6.774 -5.744 1.00 12.55 35 LYS B N 1
ATOM 686 C CA . LYS B 1 33 ? 7.641 7.479 -5.977 1.00 13.34 35 LYS B CA 1
ATOM 687 C C . LYS B 1 33 ? 8.338 7.032 -7.246 1.00 13.76 35 LYS B C 1
ATOM 688 O O . LYS B 1 33 ? 8.077 5.936 -7.775 1.00 13.62 35 LYS B O 1
ATOM 694 N N . SER B 1 34 ? 9.214 7.907 -7.726 1.00 13.37 36 SER B N 1
ATOM 695 C CA . SER B 1 34 ? 10.172 7.625 -8.784 1.00 12.47 36 SER B CA 1
ATOM 696 C C . SER B 1 34 ? 11.517 7.294 -8.143 1.00 12.92 36 SER B C 1
ATOM 697 O O . SER B 1 34 ? 11.656 7.334 -6.925 1.00 13.38 36 SER B O 1
ATOM 700 N N . ASP B 1 35 ? 12.505 6.977 -8.978 1.00 13.80 37 ASP B N 1
ATOM 701 C CA . ASP B 1 35 ? 13.854 6.667 -8.503 1.00 13.92 37 ASP B CA 1
ATOM 702 C C . ASP B 1 35 ? 14.722 7.923 -8.305 1.00 12.98 37 ASP B C 1
ATOM 703 O O . ASP B 1 35 ? 15.920 7.826 -8.026 1.00 12.77 37 ASP B O 1
ATOM 708 N N . SER B 1 36 ? 14.102 9.098 -8.411 1.00 12.62 38 SER B N 1
ATOM 709 C CA . SER B 1 36 ? 14.820 10.359 -8.248 1.00 11.45 38 SER B CA 1
ATOM 710 C C . SER B 1 36 ? 14.193 11.265 -7.204 1.00 11.53 38 SER B C 1
ATOM 711 O O . SER B 1 36 ? 12.995 11.589 -7.245 1.00 8.99 38 SER B O 1
ATOM 714 N N . GLN B 1 37 ? 15.047 11.733 -6.294 1.00 10.50 39 GLN B N 1
ATOM 715 C CA . GLN B 1 37 ? 14.629 12.662 -5.266 1.00 11.02 39 GLN B CA 1
ATOM 716 C C . GLN B 1 37 ? 14.562 14.068 -5.787 1.00 11.37 39 GLN B C 1
ATOM 717 O O . GLN B 1 37 ? 14.301 15.003 -5.030 1.00 13.72 39 GLN B O 1
ATOM 723 N N . ASN B 1 38 ? 14.783 14.275 -7.078 1.00 10.37 40 ASN B N 1
ATOM 724 C CA . ASN B 1 38 ? 14.479 15.576 -7.631 1.00 12.66 40 ASN B CA 1
ATOM 725 C C . ASN B 1 38 ? 13.144 15.650 -8.363 1.00 10.12 40 ASN B C 1
ATOM 726 O O . ASN B 1 38 ? 12.845 16.638 -9.018 1.00 13.09 40 ASN B O 1
ATOM 731 N N . ASP B 1 39 ? 12.339 14.625 -8.162 1.00 10.07 41 ASP B N 1
ATOM 732 C CA . ASP B 1 39 ? 11.004 14.533 -8.720 1.00 9.15 41 ASP B CA 1
ATOM 733 C C . ASP B 1 39 ? 9.991 14.882 -7.619 1.00 9.96 41 ASP B C 1
ATOM 734 O O . ASP B 1 39 ? 10.362 15.152 -6.457 1.00 10.04 41 ASP B O 1
ATOM 739 N N . TRP B 1 40 ? 8.714 14.834 -7.987 1.00 9.07 42 TRP B N 1
ATOM 740 C CA . TRP B 1 40 ? 7.603 14.979 -7.064 1.00 10.12 42 TRP B CA 1
ATOM 741 C C . TRP B 1 40 ? 6.955 13.612 -6.871 1.00 11.21 42 TRP B C 1
ATOM 742 O O . TRP B 1 40 ? 6.698 12.895 -7.835 1.00 12.95 42 TRP B O 1
ATOM 753 N N . TRP B 1 41 ? 6.716 13.259 -5.627 1.00 10.47 43 TRP B N 1
ATOM 754 C CA . TRP B 1 41 ? 6.188 11.959 -5.277 1.00 10.14 43 TRP B CA 1
ATOM 755 C C . TRP B 1 41 ? 4.796 12.132 -4.692 1.00 10.08 43 TRP B C 1
ATOM 756 O O . TRP B 1 41 ? 4.361 13.274 -4.477 1.00 9.87 43 TRP B O 1
ATOM 767 N N . THR B 1 42 ? 4.112 11.021 -4.415 1.00 9.10 44 THR B N 1
ATOM 768 C CA . THR B 1 42 ? 2.800 11.067 -3.794 1.00 9.34 44 THR B CA 1
ATOM 769 C C . THR B 1 42 ? 2.892 10.553 -2.374 1.00 9.48 44 THR B C 1
ATOM 770 O O . THR B 1 42 ? 3.459 9.495 -2.142 1.00 9.14 44 THR B O 1
ATOM 774 N N . GLY B 1 43 ? 2.348 11.311 -1.432 1.00 9.55 45 GLY B N 1
ATOM 775 C CA . GLY B 1 43 ? 2.474 10.962 -0.032 1.00 11.59 45 GLY B CA 1
ATOM 776 C C . GLY B 1 43 ? 1.257 11.269 0.811 1.00 9.97 45 GL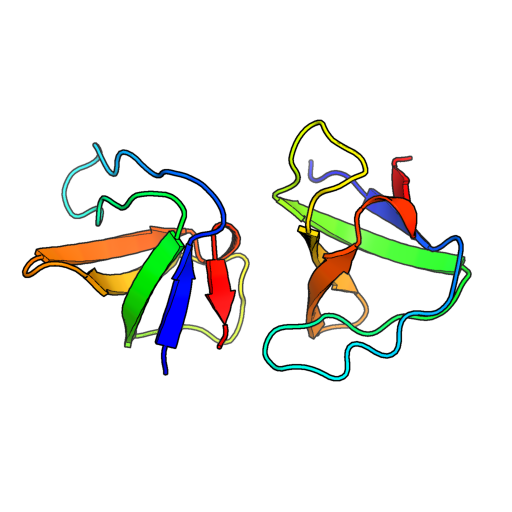Y B C 1
ATOM 777 O O . GLY B 1 43 ? 0.318 11.906 0.349 1.00 10.18 45 GLY B O 1
ATOM 778 N N . ARG B 1 44 ? 1.300 10.790 2.051 1.00 12.15 46 ARG B N 1
ATOM 779 C CA . ARG B 1 44 ? 0.278 10.967 3.062 1.00 12.02 46 ARG B CA 1
ATOM 780 C C . ARG B 1 44 ? 0.909 11.432 4.388 1.00 12.17 46 ARG B C 1
ATOM 781 O O . ARG B 1 44 ? 1.930 10.884 4.811 1.00 10.77 46 ARG B O 1
ATOM 795 N N . THR B 1 45 ? 0.329 12.445 5.028 1.00 12.72 47 THR B N 1
ATOM 796 C CA . THR B 1 45 ? 0.697 12.789 6.397 1.00 15.00 47 THR B CA 1
ATOM 797 C C . THR B 1 45 ? -0.439 13.553 7.094 1.00 17.84 47 THR B C 1
ATOM 798 O O . THR B 1 45 ? -1.056 14.452 6.515 1.00 18.46 47 THR B O 1
ATOM 802 N N . ASN B 1 46 ? -0.705 13.161 8.335 1.00 18.68 48 ASN B N 1
ATOM 803 C CA . ASN B 1 46 ? -1.752 13.773 9.165 1.00 21.23 48 ASN B CA 1
ATOM 804 C C . ASN B 1 46 ? -3.119 13.757 8.460 1.00 20.26 48 ASN B C 1
ATOM 805 O O . ASN B 1 46 ? -3.820 14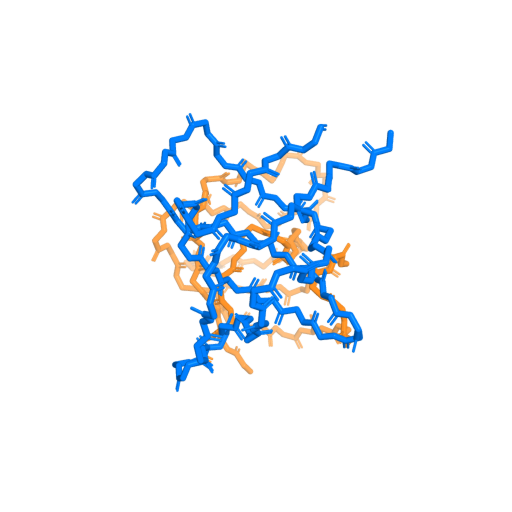.774 8.370 1.00 22.16 48 ASN B O 1
ATOM 810 N N . GLY B 1 47 ? -3.465 12.581 7.940 1.00 18.87 49 GLY B N 1
ATOM 811 C CA . GLY B 1 47 ? -4.775 12.328 7.377 1.00 17.73 49 GLY B CA 1
ATOM 812 C C . GLY B 1 47 ? -5.003 12.831 5.961 1.00 17.53 49 GLY B C 1
ATOM 813 O O . GLY B 1 47 ? -6.111 12.713 5.441 1.00 17.86 49 GLY B O 1
ATOM 814 N N . LYS B 1 48 ? -3.965 13.366 5.326 1.00 15.89 50 LYS B N 1
ATOM 815 C CA . LYS B 1 48 ? -4.127 14.051 4.036 1.00 16.12 50 LYS B CA 1
ATOM 816 C C . LYS B 1 48 ? -3.163 13.506 2.987 1.00 15.58 50 LYS B C 1
ATOM 817 O O . LYS B 1 48 ? -2.108 12.977 3.323 1.00 14.32 50 LYS B O 1
ATOM 823 N N . GLU B 1 49 ? -3.543 13.635 1.718 1.00 15.90 51 GLU B N 1
ATOM 824 C CA . GLU B 1 49 ? -2.835 12.992 0.617 1.00 15.55 51 GLU B CA 1
ATOM 825 C C . GLU B 1 49 ? -2.564 13.987 -0.495 1.00 13.96 51 GLU B C 1
ATOM 826 O O . GLU B 1 49 ? -3.378 14.883 -0.752 1.00 14.59 51 GLU B O 1
ATOM 832 N N . GLY B 1 50 ? -1.445 13.803 -1.182 1.00 12.66 52 GLY B N 1
ATOM 833 C CA . GLY B 1 50 ? -1.156 14.613 -2.357 1.00 10.13 52 GLY B CA 1
ATOM 834 C C . GLY B 1 50 ? 0.262 14.483 -2.863 1.00 10.20 52 GLY B C 1
ATOM 835 O O . GLY B 1 50 ? 1.038 13.656 -2.354 1.00 9.83 52 GLY B O 1
ATOM 836 N N . ILE B 1 51 ? 0.607 15.308 -3.853 1.00 9.15 53 ILE B N 1
ATOM 837 C CA . ILE B 1 51 ? 1.962 15.327 -4.395 1.00 9.89 53 ILE B CA 1
ATOM 838 C C . ILE B 1 51 ? 2.876 16.301 -3.647 1.00 9.45 53 ILE B C 1
ATOM 839 O O . ILE B 1 51 ? 2.441 17.319 -3.111 1.00 8.62 53 ILE B O 1
ATOM 844 N N . PHE B 1 52 ? 4.178 15.998 -3.617 1.00 9.62 54 PHE B N 1
ATOM 845 C CA . PHE B 1 52 ? 5.121 16.850 -2.912 1.00 9.90 54 PHE B CA 1
ATOM 846 C C . PHE B 1 52 ? 6.511 16.731 -3.519 1.00 8.90 54 PHE B C 1
ATOM 847 O O . PHE B 1 52 ? 6.832 15.766 -4.181 1.00 8.41 54 PHE B O 1
ATOM 855 N N . PRO B 1 53 ? 7.317 17.760 -3.330 1.00 9.04 55 PRO B N 1
ATOM 856 C CA . PRO B 1 53 ? 8.686 17.766 -3.815 1.00 8.05 55 PRO B CA 1
ATOM 857 C C . PRO B 1 53 ? 9.602 16.870 -2.965 1.00 8.98 55 PRO B C 1
ATOM 858 O O . PRO B 1 53 ? 9.805 17.126 -1.783 1.00 9.53 55 PRO B O 1
ATOM 862 N N . ALA B 1 54 ? 10.127 15.811 -3.569 1.00 8.29 56 ALA B N 1
ATOM 863 C CA . ALA B 1 54 ? 10.948 14.846 -2.841 1.00 9.02 56 ALA B CA 1
ATOM 864 C C . ALA B 1 54 ? 12.241 15.465 -2.336 1.00 8.14 56 ALA B C 1
ATOM 865 O O . ALA B 1 54 ? 12.866 14.955 -1.407 1.00 7.75 56 ALA B O 1
ATOM 867 N N . ASN B 1 55 ? 12.653 16.589 -2.900 1.00 7.28 57 ASN B N 1
ATOM 868 C CA . ASN B 1 55 ? 13.879 17.235 -2.419 1.00 8.85 57 ASN B CA 1
ATOM 869 C C . ASN B 1 55 ? 13.703 17.980 -1.114 1.00 8.20 57 ASN B C 1
ATOM 870 O O . ASN B 1 55 ? 14.716 18.382 -0.531 1.00 8.80 57 ASN B O 1
ATOM 875 N N . TYR B 1 56 ? 12.473 17.999 -0.581 1.00 7.79 58 TYR B N 1
ATOM 876 C CA . TYR B 1 56 ? 12.195 18.612 0.735 1.00 8.38 58 TYR B CA 1
ATOM 877 C C . TYR B 1 56 ? 12.320 17.628 1.880 1.00 9.49 58 TYR B C 1
ATOM 878 O O . TYR B 1 56 ? 12.187 18.026 3.019 1.00 8.70 58 TYR B O 1
ATOM 887 N N . VAL B 1 57 ? 12.559 16.354 1.570 1.00 7.82 59 VAL B N 1
ATOM 888 C CA . VAL B 1 57 ? 12.526 15.328 2.614 1.00 8.77 59 VAL B CA 1
ATOM 889 C C . VAL B 1 57 ? 13.809 14.499 2.647 1.00 8.12 59 VAL B C 1
ATOM 890 O O . VAL B 1 57 ? 14.634 14.510 1.713 1.00 7.15 59 VAL B O 1
ATOM 894 N N . ARG B 1 58 ? 13.929 13.750 3.739 1.00 8.26 60 ARG B N 1
ATOM 895 C CA . ARG B 1 58 ? 14.960 12.704 3.883 1.00 6.74 60 ARG B CA 1
ATOM 896 C C . ARG B 1 58 ? 14.238 11.371 3.831 1.00 7.59 60 ARG B C 1
ATOM 897 O O . ARG B 1 58 ? 13.333 11.134 4.622 1.00 7.86 60 ARG B O 1
ATOM 905 N N . VAL B 1 59 ? 14.658 10.485 2.945 1.00 7.35 61 VAL B N 1
ATOM 906 C CA . VAL B 1 59 ? 14.082 9.135 2.856 1.00 10.86 61 VAL B CA 1
ATOM 907 C C . VAL B 1 59 ? 14.582 8.390 4.094 1.00 10.95 61 VAL B C 1
ATOM 908 O O . VAL B 1 59 ? 15.779 8.433 4.421 1.00 11.06 61 VAL B O 1
ATOM 912 N N . SER B 1 60 ? 13.666 7.760 4.826 1.00 11.20 62 SER B N 1
ATOM 913 C CA . SER B 1 60 ? 13.994 7.274 6.164 1.00 13.81 62 SER B CA 1
ATOM 914 C C . SER B 1 60 ? 13.706 5.790 6.230 1.00 15.02 62 SER B C 1
ATOM 915 O O . SER B 1 60 ? 13.471 5.218 5.165 1.00 14.24 62 SER B O 1
#

InterPro domains:
  IPR001452 SH3 domain [PF00018] (415-462)
  IPR001452 SH3 domain [PR00452] (412-422)
  IPR001452 SH3 domain [PR00452] (426-441)
  IPR001452 SH3 domain [PR00452] (445-454)
  IPR001452 SH3 domain [PR00452] (456-468)
  IPR001452 SH3 domain [PS50002] (409-468)
  IPR001452 SH3 domain [SM00326] (412-468)
  IPR007461 Ysc84 actin-binding domain [PF04366] (89-213)
  IPR033643 SH3YL1-like, SYLF domain [cd11525] (13-213)
  IPR036028 SH3-like domain superfamily [SSF50044] (410-467)
  IPR051702 SH3 domain-containing protein YSC84-like [PTHR15629] (3-445)

B-factor: mean 14.62, std 7.21, range [2.0, 37.37]

GO terms:
  GO:0051015 actin filament binding (F, IDA)
  GO:0030479 actin cortical patch (C, IDA)
  GO:0051017 actin filament bundle assembly (P, IDA)
  GO:0030036 actin cytoskeleton organization (P, IGI)
  GO:0051666 actin cortical patch localization (P, IGI)
  GO:0006897 endocytosis (P, IGI)
  GO:0005829 cytosol (C, HDA)
  GO:0051666 actin cortical patch localization (P, IMP)
  GO:0005515 protein binding (F, IPI)

CATH classification: 2.30.30.40

Solvent-accessible surface area: 6711 Å² total; per-residue (Å²): 158,84,42,49,0,56,2,48,126,91,20,83,17,126,99,82,19,22,1,43,8,137,148,45,40,91,0,32,7,16,48,75,22,150,40,100,139,54,108,8,0,0,76,12,137,74,127,39,0,8,0,17,0,75,64,7,159,64,122,80,52,0,39,2,40,40,93,30,70,15,149,135,137,55,24,2,54,9,139,146,46,34,92,0,68,16,89,134,112,43,149,23,10,48,60,126,9,26,0,109,11,124,64,150,111,11,78,0,6,0,26,45,0,51,37,71

Sequence (116 aa):
AMATAVALYNFAGEQPGDLAFKKGDVITILKKSDSQNDWWTGRTNGKEGIFPANYVRVSATAVALYNFAGEQPGDLAFKKGDVITILKKSDSQNDWWTGRTNGKEGIFPANYVRVS